Protein AF-A0A1E7I8H9-F1 (afdb_monomer_lite)

pLDDT: mean 85.48, std 9.33, range [52.16, 97.75]

Radius of gyration: 18.94 Å; chains: 1; bounding box: 44×35×44 Å

Foldseek 3Di:
DDWDWADDLPHDIDTDDDDDDPLLCVLVVLVVVLVVLVCLQPDQDDPVVLVVVLCVVVVVLVVCPPDPVSVVVVQVVCVVSVHDNCCSVCVSVVSVPDDSVNSNVVSNVRVDSVPDDDDDDDDPVSNVVSDVNPDDDDDDDDPVNVD

Sequence (147 aa):
MYSYFSVGRRLLGPFIAGCETKNESVAEVVNLLRGEMETIRQQPITAQELNQAKDSLINSFVFTFENTHALAKRIMSQQMYGYPENYLEEYRQRIAAVTIDDVQRVALKYLHPDQQLLILVGDREALQPSLKQLAEPVEEIKLNDLI

Secondary structure (DSSP, 8-state):
-EEEE---SSS---EEEE----GGGHHHHHHHHHHHHHHHHHSPPPHHHHHHHHHHHHHHHHGGGS-HHHHHHHHHHHHHTT--TTHHHHHHHHHHT--HHHHHHHHHHH--GGGPPP---S-HHHHHHHHHHH-SPPPP--GGG--

Structure (mmCIF, N/CA/C/O backbone):
data_AF-A0A1E7I8H9-F1
#
_entry.id   AF-A0A1E7I8H9-F1
#
loop_
_atom_site.group_PDB
_atom_site.id
_atom_site.type_symbol
_atom_site.label_atom_id
_atom_site.label_alt_id
_atom_site.label_comp_id
_atom_site.label_asym_id
_atom_site.label_entity_id
_atom_site.label_seq_id
_atom_site.pdbx_PDB_ins_code
_atom_site.Cartn_x
_atom_site.Cartn_y
_atom_site.Cartn_z
_atom_site.occupancy
_atom_site.B_iso_or_equiv
_atom_site.auth_seq_id
_atom_site.auth_comp_id
_atom_site.auth_asym_id
_atom_site.auth_atom_id
_atom_site.pdbx_PDB_model_num
ATOM 1 N N . MET A 1 1 ? 4.623 6.430 9.853 1.00 64.06 1 MET A N 1
ATOM 2 C CA . MET A 1 1 ? 3.686 5.751 8.935 1.00 64.06 1 MET A CA 1
ATOM 3 C C . MET A 1 1 ? 4.511 4.916 7.979 1.00 64.06 1 MET A C 1
ATOM 5 O O . MET A 1 1 ? 5.540 5.397 7.523 1.00 64.06 1 MET A O 1
ATOM 9 N N . TYR A 1 2 ? 4.112 3.678 7.736 1.00 74.50 2 TYR A N 1
ATOM 10 C CA . TYR A 1 2 ? 4.747 2.793 6.770 1.00 74.50 2 TYR A CA 1
ATOM 11 C C . TYR A 1 2 ? 3.662 2.069 5.978 1.00 74.50 2 TYR A C 1
ATOM 13 O O . TYR A 1 2 ? 2.562 1.838 6.482 1.00 74.50 2 TYR A O 1
ATOM 21 N N . SER A 1 3 ? 3.972 1.698 4.744 1.00 70.88 3 SER A N 1
ATOM 22 C CA . SER A 1 3 ? 3.142 0.791 3.964 1.00 70.88 3 SER A CA 1
ATOM 23 C C . SER A 1 3 ? 4.020 -0.166 3.174 1.00 70.88 3 SER A C 1
ATOM 25 O O . SER A 1 3 ? 5.148 0.158 2.801 1.00 70.88 3 SER A O 1
ATOM 27 N N . TYR A 1 4 ? 3.524 -1.380 2.966 1.00 77.56 4 TYR A N 1
ATOM 28 C CA . TYR A 1 4 ? 4.175 -2.358 2.111 1.00 77.56 4 TYR A CA 1
ATOM 29 C C . TYR A 1 4 ? 3.154 -3.325 1.522 1.00 77.56 4 TYR A C 1
ATOM 31 O O . TYR A 1 4 ? 2.075 -3.553 2.068 1.00 77.56 4 TYR A O 1
ATOM 39 N N . PHE A 1 5 ? 3.523 -3.919 0.394 1.00 71.44 5 PHE A N 1
ATOM 40 C CA . PHE A 1 5 ? 2.783 -5.003 -0.227 1.00 71.44 5 PHE A CA 1
ATOM 41 C C . PHE A 1 5 ? 3.612 -6.279 -0.133 1.00 71.44 5 PHE A C 1
ATOM 43 O O . PHE A 1 5 ? 4.757 -6.319 -0.591 1.00 71.44 5 PHE A O 1
ATOM 50 N N . SER A 1 6 ? 3.044 -7.325 0.461 1.00 64.38 6 SER A N 1
ATOM 51 C CA . SER A 1 6 ? 3.656 -8.650 0.429 1.00 64.38 6 SER A CA 1
ATOM 52 C C . SER A 1 6 ? 3.185 -9.374 -0.824 1.00 64.38 6 SER A C 1
ATOM 54 O O . SER A 1 6 ? 1.986 -9.525 -1.029 1.00 64.38 6 SER A O 1
ATOM 56 N N . VAL A 1 7 ? 4.102 -9.826 -1.684 1.00 60.75 7 VAL A N 1
ATOM 57 C CA . VAL A 1 7 ? 3.715 -10.565 -2.893 1.00 60.75 7 VAL A CA 1
ATOM 58 C C . VAL A 1 7 ? 3.238 -11.958 -2.498 1.00 60.75 7 VAL A C 1
ATOM 60 O O . VAL A 1 7 ? 4.023 -12.844 -2.160 1.00 60.75 7 VAL A O 1
ATOM 63 N N . GLY A 1 8 ? 1.930 -12.159 -2.582 1.00 59.56 8 GLY A N 1
ATOM 64 C CA . GLY A 1 8 ? 1.308 -13.448 -2.355 1.00 59.56 8 GLY A CA 1
ATOM 65 C C . GLY A 1 8 ? 1.495 -14.394 -3.535 1.00 59.56 8 GLY A C 1
ATOM 66 O O . GLY A 1 8 ? 0.856 -14.219 -4.568 1.00 59.56 8 GLY A O 1
ATOM 67 N N . ARG A 1 9 ? 2.380 -15.391 -3.410 1.00 62.34 9 ARG A N 1
ATOM 68 C CA . ARG A 1 9 ? 2.523 -16.480 -4.403 1.00 62.34 9 ARG A CA 1
ATOM 69 C C . ARG A 1 9 ? 1.825 -17.766 -3.955 1.00 62.34 9 ARG A C 1
ATOM 71 O O . ARG A 1 9 ? 1.105 -18.364 -4.742 1.00 62.34 9 ARG A O 1
ATOM 78 N N . ARG A 1 10 ? 2.027 -18.186 -2.698 1.00 60.53 10 ARG A N 1
ATOM 79 C CA . ARG A 1 10 ? 1.336 -19.348 -2.092 1.00 60.53 10 ARG A CA 1
ATOM 80 C C . ARG A 1 10 ? 0.086 -18.975 -1.293 1.00 60.53 10 ARG A C 1
ATOM 82 O O . ARG A 1 10 ? -0.839 -19.771 -1.229 1.00 60.53 10 ARG A O 1
ATOM 89 N N . LEU A 1 11 ? 0.074 -17.792 -0.688 1.00 63.19 11 LEU A N 1
ATOM 90 C CA . LEU A 1 11 ? -1.061 -17.214 0.036 1.00 63.19 11 LEU A CA 1
ATOM 91 C C . LEU A 1 11 ? -1.376 -15.849 -0.569 1.00 63.19 11 LEU A C 1
ATOM 93 O O . LEU A 1 11 ? -0.523 -15.296 -1.260 1.00 63.19 11 LEU A O 1
ATOM 97 N N . LEU A 1 12 ? -2.567 -15.307 -0.314 1.00 69.88 12 LEU A N 1
ATOM 98 C CA . LEU A 1 12 ? -2.894 -13.937 -0.709 1.00 69.88 12 LEU A CA 1
ATOM 99 C C . LEU A 1 12 ? -1.925 -12.959 -0.037 1.00 69.88 12 LEU A C 1
ATOM 101 O O . LEU A 1 12 ? -1.603 -13.083 1.142 1.00 69.88 12 LEU A O 1
ATOM 105 N N . GLY A 1 13 ? -1.429 -12.016 -0.827 1.00 78.50 13 GLY A N 1
ATOM 106 C CA . GLY A 1 13 ? -0.458 -11.028 -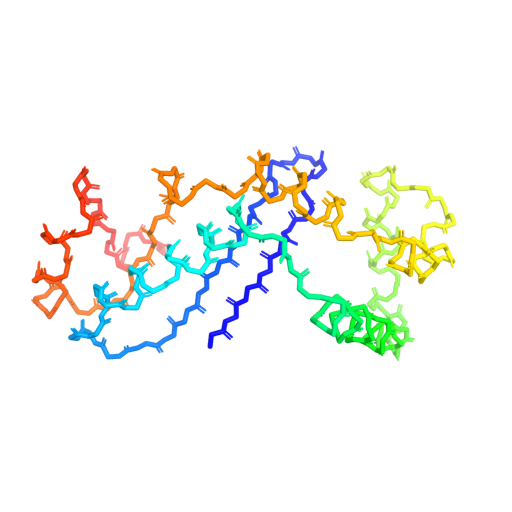0.399 1.00 78.50 13 GLY A CA 1
ATOM 107 C C . GLY A 1 13 ? -1.157 -9.777 0.109 1.00 78.50 13 GLY A C 1
ATOM 108 O O . GLY A 1 13 ? -1.781 -9.103 -0.711 1.00 78.50 13 GLY A O 1
ATOM 109 N N . PRO A 1 14 ? -1.109 -9.459 1.414 1.00 82.75 14 PRO A N 1
ATOM 110 C CA . PRO A 1 14 ? -1.774 -8.268 1.907 1.00 82.75 14 PRO A CA 1
ATOM 111 C C . PRO A 1 14 ? -1.015 -7.006 1.485 1.00 82.75 14 PRO A C 1
ATOM 113 O O . PRO A 1 14 ? 0.221 -6.959 1.485 1.00 82.75 14 PRO A O 1
ATOM 116 N N . PHE A 1 15 ? -1.780 -5.966 1.168 1.00 86.94 15 PHE A N 1
ATOM 117 C CA . PHE A 1 15 ? -1.319 -4.591 1.277 1.00 86.94 15 PHE A CA 1
ATOM 118 C C . PHE A 1 15 ? -1.555 -4.135 2.717 1.00 86.94 15 PHE A C 1
ATOM 120 O O . PHE A 1 15 ? -2.670 -4.248 3.223 1.00 86.94 15 PHE A O 1
ATOM 127 N N . ILE A 1 16 ? -0.506 -3.661 3.383 1.00 86.69 16 ILE A N 1
ATOM 128 C CA . ILE A 1 16 ? -0.560 -3.227 4.779 1.00 86.69 16 ILE A CA 1
ATOM 129 C C . ILE A 1 16 ? -0.103 -1.777 4.835 1.00 86.69 16 ILE A C 1
ATOM 131 O O . ILE A 1 16 ? 0.967 -1.443 4.330 1.00 86.69 16 ILE A O 1
ATOM 135 N N . ALA A 1 17 ? -0.901 -0.933 5.481 1.00 87.06 17 ALA A N 1
ATOM 136 C CA . ALA A 1 17 ? -0.543 0.428 5.850 1.00 87.06 17 ALA A CA 1
ATOM 137 C C . ALA A 1 17 ? -0.741 0.589 7.360 1.00 87.06 17 ALA A C 1
ATOM 139 O O . ALA A 1 17 ? -1.747 0.138 7.905 1.00 87.06 17 ALA A O 1
ATOM 140 N N . GLY A 1 18 ? 0.228 1.203 8.035 1.00 85.44 18 GLY A N 1
ATOM 141 C CA . GLY A 1 18 ? 0.222 1.329 9.486 1.00 85.44 18 GLY A CA 1
ATOM 142 C C . GLY A 1 18 ? 0.960 2.565 9.983 1.00 85.44 18 GLY A C 1
ATOM 143 O O . GLY A 1 18 ? 1.857 3.118 9.339 1.00 85.44 18 GLY A O 1
ATOM 144 N N . CYS A 1 19 ? 0.579 3.015 11.168 1.00 87.25 19 CYS A N 1
ATOM 145 C CA . CYS A 1 19 ? 1.220 4.115 11.871 1.00 87.25 19 CYS A CA 1
ATOM 146 C C . CYS A 1 19 ? 0.934 4.022 13.366 1.00 87.25 19 CYS A C 1
ATOM 148 O O . CYS A 1 19 ? -0.055 3.427 13.782 1.00 87.25 19 CYS A O 1
ATOM 150 N N . GLU A 1 20 ? 1.787 4.666 14.150 1.00 88.19 20 GLU A N 1
ATOM 151 C CA . GLU A 1 20 ? 1.577 4.865 15.577 1.00 88.19 20 GLU A CA 1
ATOM 152 C C . GLU A 1 20 ? 1.065 6.287 15.791 1.00 88.19 20 GLU A C 1
ATOM 154 O O . GLU A 1 20 ? 1.588 7.240 15.207 1.00 88.19 20 GLU A O 1
ATOM 159 N N . THR A 1 21 ? 0.012 6.427 16.590 1.00 89.25 21 THR A N 1
ATOM 160 C CA . THR A 1 21 ? -0.652 7.705 16.856 1.00 89.25 21 THR A CA 1
ATOM 161 C C . THR A 1 21 ? -1.109 7.747 18.305 1.00 89.25 21 THR A C 1
ATOM 163 O O . THR A 1 21 ? -1.140 6.729 18.994 1.00 89.25 21 THR A O 1
ATOM 166 N N . LYS A 1 22 ? -1.514 8.926 18.780 1.00 89.06 22 LYS A N 1
ATOM 167 C CA . LYS A 1 22 ? -2.244 9.023 20.047 1.00 89.06 22 LYS A CA 1
ATOM 168 C C . LYS A 1 22 ? -3.608 8.337 19.913 1.00 89.06 22 LYS A C 1
ATOM 170 O O . LYS A 1 22 ? -4.203 8.385 18.835 1.00 89.06 22 LYS A O 1
ATOM 175 N N . ASN A 1 23 ? -4.123 7.774 21.009 1.00 86.25 23 ASN A N 1
ATOM 176 C CA . ASN A 1 23 ? -5.427 7.092 21.036 1.00 86.25 23 ASN A CA 1
ATOM 177 C C . ASN A 1 23 ? -6.573 8.000 20.548 1.00 86.25 23 ASN A C 1
ATOM 179 O O . ASN A 1 23 ? -7.456 7.557 19.816 1.00 86.25 23 ASN A O 1
ATOM 183 N N . GLU A 1 24 ? -6.516 9.286 20.906 1.00 86.44 24 GLU A N 1
ATOM 184 C CA . GLU A 1 24 ? -7.505 10.306 20.532 1.00 86.44 24 GLU A CA 1
ATOM 185 C C . GLU A 1 24 ? -7.556 10.599 19.022 1.00 86.44 24 GLU A C 1
ATOM 187 O O . GLU A 1 24 ? -8.602 10.983 18.509 1.00 86.44 24 GLU A O 1
ATOM 192 N N . SER A 1 25 ? -6.457 10.370 18.294 1.00 90.19 25 SER A N 1
ATOM 193 C CA . SER A 1 25 ? -6.331 10.687 16.863 1.00 90.19 25 SER A CA 1
ATOM 194 C C . SER A 1 25 ? -6.580 9.484 15.946 1.00 90.19 25 SER A C 1
ATOM 196 O O . SER A 1 25 ? -6.437 9.597 14.732 1.00 90.19 25 SER A O 1
ATOM 198 N N . VAL A 1 26 ? -6.932 8.315 16.492 1.00 91.31 26 VAL A N 1
ATOM 199 C CA . VAL A 1 26 ? -7.050 7.075 15.702 1.00 91.31 26 VAL A CA 1
ATOM 200 C C . VAL A 1 26 ? -8.104 7.192 14.601 1.00 91.31 26 VAL A C 1
ATOM 202 O O . VAL A 1 26 ? -7.824 6.839 13.458 1.00 91.31 26 VAL A O 1
ATOM 205 N N . ALA A 1 27 ? -9.294 7.715 14.911 1.00 90.38 27 ALA A N 1
ATOM 206 C CA . ALA A 1 27 ? -10.347 7.884 13.908 1.00 90.38 27 ALA A CA 1
ATOM 207 C C . ALA A 1 27 ? -9.931 8.822 12.769 1.00 90.38 27 ALA A C 1
ATOM 209 O O . ALA A 1 27 ? -10.140 8.504 11.597 1.00 90.38 27 ALA A O 1
ATOM 210 N N . GLU A 1 28 ? -9.294 9.941 13.111 1.00 91.25 28 GLU A N 1
ATOM 211 C CA . GLU A 1 28 ? -8.766 10.899 12.141 1.00 91.25 28 GLU A CA 1
ATOM 212 C C . GLU A 1 28 ? -7.755 10.229 11.206 1.00 91.25 28 GLU A C 1
ATOM 214 O O . GLU A 1 28 ? -7.877 10.316 9.986 1.00 91.25 28 GLU A O 1
ATOM 219 N N . VAL A 1 29 ? -6.800 9.493 11.769 1.00 91.62 29 VAL A N 1
ATOM 220 C CA . VAL A 1 29 ? -5.706 8.905 10.996 1.00 91.62 29 VAL A CA 1
ATOM 221 C C . VAL A 1 29 ? -6.185 7.752 10.117 1.00 91.62 29 VAL A C 1
ATOM 223 O O . VAL A 1 29 ? -5.754 7.640 8.971 1.00 91.62 29 VAL A O 1
ATOM 226 N N . VAL A 1 30 ? -7.113 6.924 10.601 1.00 91.06 30 VAL A N 1
ATOM 227 C CA . VAL A 1 30 ? -7.716 5.866 9.777 1.00 91.06 30 VAL A CA 1
ATOM 228 C C . VAL A 1 30 ? -8.489 6.468 8.602 1.00 91.06 30 VAL A C 1
ATOM 230 O O . VAL A 1 30 ? -8.380 5.969 7.482 1.00 91.06 30 VAL A O 1
ATOM 233 N N . ASN A 1 31 ? -9.238 7.549 8.825 1.00 91.69 31 ASN A N 1
ATOM 234 C CA . ASN A 1 31 ? -9.963 8.223 7.750 1.00 91.69 31 ASN A CA 1
ATOM 235 C C . ASN A 1 31 ? -9.018 8.910 6.759 1.00 91.69 31 ASN A C 1
ATOM 237 O O . ASN A 1 31 ? -9.267 8.844 5.559 1.00 91.69 31 ASN A O 1
ATOM 241 N N . LEU A 1 32 ? -7.913 9.490 7.232 1.00 92.69 32 LEU A N 1
ATOM 242 C CA . LEU A 1 32 ? -6.874 10.047 6.369 1.00 92.69 32 LEU A CA 1
ATOM 243 C C . LEU A 1 32 ? -6.245 8.958 5.493 1.00 92.69 32 LEU A C 1
ATOM 245 O O . LEU A 1 32 ? -6.182 9.120 4.281 1.00 92.69 32 LEU A O 1
ATOM 249 N N . LEU A 1 33 ? -5.868 7.812 6.068 1.00 91.06 33 LEU A N 1
ATOM 250 C CA . LEU A 1 33 ? -5.322 6.682 5.307 1.00 91.06 33 LEU A CA 1
ATOM 251 C C . LEU A 1 33 ? -6.300 6.172 4.242 1.00 91.06 33 LEU A C 1
ATOM 253 O O . LEU A 1 33 ? -5.898 5.942 3.103 1.00 91.06 33 LEU A O 1
ATOM 257 N N . ARG A 1 34 ? -7.584 6.021 4.592 1.00 92.31 34 ARG A N 1
ATOM 258 C CA . ARG A 1 34 ? -8.635 5.656 3.628 1.00 92.31 34 ARG A CA 1
ATOM 259 C C . ARG A 1 34 ? -8.763 6.706 2.524 1.00 92.31 34 ARG A C 1
ATOM 261 O O . ARG A 1 34 ? -8.871 6.338 1.359 1.00 92.31 34 ARG A O 1
ATOM 268 N N . GLY A 1 35 ? -8.711 7.988 2.886 1.00 94.06 35 GLY A N 1
ATOM 269 C CA . GLY A 1 35 ? -8.746 9.112 1.953 1.00 94.06 35 GLY A CA 1
ATOM 270 C C . GLY A 1 35 ? -7.592 9.081 0.955 1.00 94.06 35 GLY A C 1
ATOM 271 O O . GLY A 1 35 ? -7.831 9.176 -0.242 1.00 94.06 35 GLY A O 1
ATOM 272 N N . GLU A 1 36 ? -6.360 8.857 1.413 1.00 93.00 36 GLU A N 1
ATOM 273 C CA . GLU A 1 36 ? -5.190 8.734 0.532 1.00 93.00 36 GLU A CA 1
ATOM 274 C C . GLU A 1 36 ? -5.314 7.545 -0.429 1.00 93.00 36 GLU A C 1
ATOM 276 O O . GLU A 1 36 ? -5.039 7.667 -1.624 1.00 93.00 36 GLU A O 1
ATOM 281 N N . MET A 1 37 ? -5.787 6.393 0.061 1.00 92.62 37 MET A N 1
ATOM 282 C CA . MET A 1 37 ? -6.032 5.237 -0.803 1.00 92.62 37 MET A CA 1
ATOM 283 C C . MET A 1 37 ? -7.105 5.536 -1.856 1.00 92.62 37 MET A C 1
ATOM 285 O O . MET A 1 37 ? -6.930 5.167 -3.015 1.00 92.62 37 MET A O 1
ATOM 289 N N . GLU A 1 38 ? -8.188 6.221 -1.486 1.00 94.94 38 GLU A N 1
ATOM 290 C CA . GLU A 1 38 ? -9.221 6.647 -2.433 1.00 94.94 38 GLU A CA 1
ATOM 291 C C . GLU A 1 38 ? -8.704 7.675 -3.445 1.00 94.94 38 GLU A C 1
ATOM 293 O O . GLU A 1 38 ? -8.996 7.555 -4.634 1.00 94.94 38 GLU A O 1
ATOM 298 N N . THR A 1 39 ? -7.867 8.625 -3.027 1.00 95.19 39 THR A N 1
ATOM 299 C CA . THR A 1 39 ? -7.227 9.584 -3.937 1.00 95.19 39 THR A CA 1
ATOM 300 C C . THR A 1 39 ? -6.412 8.858 -5.003 1.00 95.19 39 THR A C 1
ATOM 302 O O . THR A 1 39 ? -6.621 9.106 -6.187 1.00 95.19 39 THR A O 1
ATOM 305 N N . ILE A 1 40 ? -5.573 7.889 -4.620 1.00 93.75 40 ILE A N 1
ATOM 306 C CA . ILE A 1 40 ? -4.777 7.087 -5.569 1.00 93.75 40 ILE A CA 1
ATOM 307 C C . ILE A 1 40 ? -5.680 6.260 -6.505 1.00 93.75 40 ILE A C 1
ATOM 309 O O . ILE A 1 40 ? -5.334 6.011 -7.660 1.00 93.75 40 ILE A O 1
ATOM 313 N N . ARG A 1 41 ? -6.858 5.825 -6.043 1.00 95.25 41 ARG A N 1
ATOM 314 C CA . ARG A 1 41 ? -7.834 5.112 -6.888 1.00 95.25 41 ARG A CA 1
ATOM 315 C C . ARG A 1 41 ? -8.566 6.024 -7.865 1.00 95.25 41 ARG A C 1
ATOM 317 O O . ARG A 1 41 ? -8.962 5.554 -8.928 1.00 95.25 41 ARG A O 1
ATOM 324 N N . GLN A 1 42 ? -8.794 7.285 -7.515 1.00 95.00 42 GLN A N 1
ATOM 325 C CA . GLN A 1 42 ? -9.638 8.203 -8.287 1.00 95.00 42 GLN A CA 1
ATOM 326 C C . GLN A 1 42 ? -8.829 9.147 -9.180 1.00 95.00 42 GLN A C 1
ATOM 328 O O . GLN A 1 42 ? -9.334 9.596 -10.209 1.00 95.00 42 GLN A O 1
ATOM 333 N N . GLN A 1 43 ? -7.587 9.443 -8.803 1.00 95.19 43 GLN A N 1
ATOM 334 C CA . GLN A 1 43 ? -6.728 10.414 -9.467 1.00 95.19 43 GLN A CA 1
ATOM 335 C C . GLN A 1 43 ? -5.384 9.771 -9.830 1.00 95.19 43 GLN A C 1
ATOM 337 O O . GLN A 1 43 ? -4.735 9.190 -8.959 1.00 95.19 43 GLN A O 1
ATOM 342 N N . PRO A 1 44 ? -4.936 9.895 -11.094 1.00 95.19 44 PRO A N 1
ATOM 343 C CA . PRO A 1 44 ? -3.602 9.464 -11.479 1.00 95.19 44 PRO A CA 1
ATOM 344 C C . PRO A 1 44 ? -2.527 10.184 -10.665 1.00 95.19 44 PRO A C 1
ATOM 346 O O . PRO A 1 44 ? -2.572 11.406 -10.513 1.00 95.19 44 PRO A O 1
ATOM 349 N N . ILE A 1 45 ? -1.531 9.427 -10.203 1.00 96.31 45 ILE A N 1
ATOM 350 C CA . ILE A 1 45 ? -0.337 10.000 -9.575 1.00 96.31 45 ILE A CA 1
ATOM 351 C C . ILE A 1 45 ? 0.420 10.900 -10.556 1.00 96.31 45 ILE A C 1
ATOM 353 O O . ILE A 1 45 ? 0.356 10.738 -11.779 1.00 96.31 45 ILE A O 1
ATOM 357 N N . THR A 1 46 ? 1.202 11.826 -10.020 1.00 97.38 46 THR A N 1
ATOM 358 C CA . THR A 1 46 ? 2.052 12.696 -10.827 1.00 97.38 46 THR A CA 1
ATOM 359 C C . THR A 1 46 ? 3.285 11.953 -11.348 1.00 97.38 46 THR A C 1
ATOM 361 O O . THR A 1 46 ? 3.778 10.984 -10.764 1.00 97.38 46 THR A O 1
ATOM 364 N N . ALA A 1 47 ? 3.8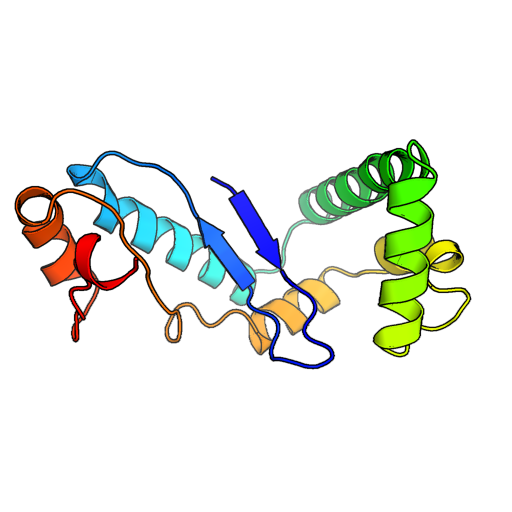60 12.458 -12.443 1.00 96.88 47 ALA A N 1
ATOM 365 C CA . ALA A 1 47 ? 5.129 11.945 -12.959 1.00 96.88 47 ALA A CA 1
ATOM 366 C C . ALA A 1 47 ? 6.275 12.084 -11.938 1.00 96.88 47 ALA A C 1
ATOM 368 O O . ALA A 1 47 ? 7.170 11.241 -11.891 1.00 96.88 47 ALA A O 1
ATOM 369 N N . GLN A 1 48 ? 6.240 13.130 -11.107 1.00 97.44 48 GLN A N 1
ATOM 370 C CA . GLN A 1 48 ? 7.234 13.349 -10.062 1.00 97.44 48 GLN A CA 1
ATOM 371 C C . GLN A 1 48 ? 7.164 12.259 -8.987 1.00 97.44 48 GLN A C 1
ATOM 373 O O . GLN A 1 48 ? 8.197 11.678 -8.660 1.00 97.44 48 GLN A O 1
ATOM 378 N N . GLU A 1 49 ? 5.970 11.950 -8.478 1.00 96.12 49 GLU A N 1
ATOM 379 C CA . GLU A 1 49 ? 5.771 10.887 -7.484 1.00 96.12 49 GLU A CA 1
ATOM 380 C C . GLU A 1 49 ? 6.192 9.521 -8.031 1.00 96.12 49 GLU A C 1
ATOM 382 O O . GLU A 1 49 ? 6.900 8.775 -7.351 1.00 96.12 49 GLU A O 1
ATOM 387 N N . LEU A 1 50 ? 5.833 9.214 -9.286 1.00 96.94 50 LEU A N 1
ATOM 388 C CA . LEU A 1 50 ? 6.241 7.962 -9.924 1.00 96.94 50 LEU A CA 1
ATOM 389 C C . LEU A 1 50 ? 7.769 7.840 -10.004 1.00 96.94 50 LEU A C 1
ATOM 391 O O . LEU A 1 50 ? 8.320 6.786 -9.685 1.00 96.94 50 LEU A O 1
ATOM 395 N N . ASN A 1 51 ? 8.458 8.906 -10.414 1.00 96.12 51 ASN A N 1
ATOM 396 C CA . ASN A 1 51 ? 9.916 8.900 -10.518 1.00 96.12 51 ASN A CA 1
ATOM 397 C C . ASN A 1 51 ? 10.577 8.751 -9.142 1.00 96.12 51 ASN A C 1
ATOM 399 O O . ASN A 1 51 ? 11.451 7.904 -8.979 1.00 96.12 51 ASN A O 1
ATOM 403 N N . GLN A 1 52 ? 10.100 9.479 -8.130 1.00 95.62 52 GLN A N 1
ATOM 404 C CA . GLN A 1 52 ? 10.612 9.360 -6.761 1.00 95.62 52 GLN A CA 1
ATOM 405 C C . GLN A 1 52 ? 10.443 7.940 -6.198 1.00 95.62 52 GLN A C 1
ATOM 407 O O . GLN A 1 52 ? 11.370 7.395 -5.592 1.00 95.62 52 GLN A O 1
ATOM 412 N N . ALA A 1 53 ? 9.287 7.311 -6.426 1.00 94.31 53 ALA A N 1
ATOM 413 C CA . ALA A 1 53 ? 9.037 5.939 -5.996 1.00 94.31 53 ALA A CA 1
ATOM 414 C C . ALA A 1 53 ? 9.952 4.933 -6.715 1.00 94.31 53 ALA A C 1
ATOM 416 O O . ALA A 1 53 ? 10.531 4.051 -6.072 1.00 94.31 53 ALA A O 1
ATOM 417 N N . LYS A 1 54 ? 10.132 5.077 -8.036 1.00 94.25 54 LYS A N 1
ATOM 418 C CA . LYS A 1 54 ? 11.052 4.238 -8.822 1.00 94.25 54 LYS A CA 1
ATOM 419 C C . LYS A 1 54 ? 12.487 4.359 -8.325 1.00 94.25 54 LYS A C 1
ATOM 421 O O . LYS A 1 54 ? 13.127 3.335 -8.087 1.00 94.25 54 LYS A O 1
ATOM 426 N N . ASP A 1 55 ? 12.967 5.582 -8.121 1.00 92.94 55 ASP A N 1
ATOM 427 C CA . ASP A 1 55 ? 14.327 5.841 -7.653 1.00 92.94 55 ASP A CA 1
ATOM 428 C C . ASP A 1 55 ? 14.552 5.246 -6.263 1.00 92.94 55 ASP A C 1
ATOM 430 O O . ASP A 1 55 ? 15.563 4.588 -6.028 1.00 92.94 55 ASP A O 1
ATOM 434 N N . SER A 1 56 ? 13.586 5.388 -5.351 1.00 91.31 56 SER A N 1
ATOM 435 C CA . SER A 1 56 ? 13.655 4.778 -4.019 1.00 91.31 56 SER A CA 1
ATOM 436 C C . SER A 1 56 ? 13.781 3.247 -4.088 1.00 91.31 56 SER A C 1
ATOM 438 O O . SER A 1 56 ? 14.652 2.654 -3.440 1.00 91.31 56 SER A O 1
ATOM 440 N N . LEU A 1 57 ? 12.979 2.588 -4.931 1.00 89.69 57 LEU A N 1
ATOM 441 C CA . LEU A 1 57 ? 13.020 1.132 -5.113 1.00 89.69 57 LEU A CA 1
ATOM 442 C C . LEU A 1 57 ? 14.312 0.652 -5.787 1.00 89.69 57 LEU A C 1
ATOM 444 O O . LEU A 1 57 ? 14.842 -0.400 -5.427 1.00 89.69 57 LEU A O 1
ATOM 448 N N . ILE A 1 58 ? 14.831 1.404 -6.757 1.00 87.69 58 ILE A N 1
ATOM 449 C CA . ILE A 1 58 ? 16.076 1.069 -7.458 1.00 87.69 58 ILE A CA 1
ATOM 450 C C . ILE A 1 58 ? 17.286 1.284 -6.542 1.00 87.69 58 ILE A C 1
ATOM 452 O O . ILE A 1 58 ? 18.154 0.413 -6.471 1.00 87.69 58 ILE A O 1
ATOM 456 N N . ASN A 1 59 ? 17.329 2.391 -5.802 1.00 87.19 59 ASN A N 1
ATOM 457 C CA . ASN A 1 59 ? 18.427 2.700 -4.887 1.00 87.19 59 ASN A CA 1
ATOM 458 C C . ASN A 1 59 ? 18.470 1.718 -3.713 1.00 87.19 59 ASN A C 1
ATOM 460 O O . ASN A 1 59 ? 19.541 1.237 -3.345 1.00 87.19 59 ASN A O 1
ATOM 464 N N . SER A 1 60 ? 17.307 1.345 -3.170 1.00 83.94 60 SER A N 1
ATOM 465 C CA . SER A 1 60 ? 17.231 0.355 -2.090 1.00 83.94 60 SER A CA 1
ATOM 466 C C . SER A 1 60 ? 17.591 -1.071 -2.533 1.00 83.94 60 SER A C 1
ATOM 468 O O . SER A 1 60 ? 18.014 -1.889 -1.715 1.00 83.94 60 SER A O 1
ATOM 470 N N . PHE A 1 61 ? 17.484 -1.380 -3.831 1.00 82.0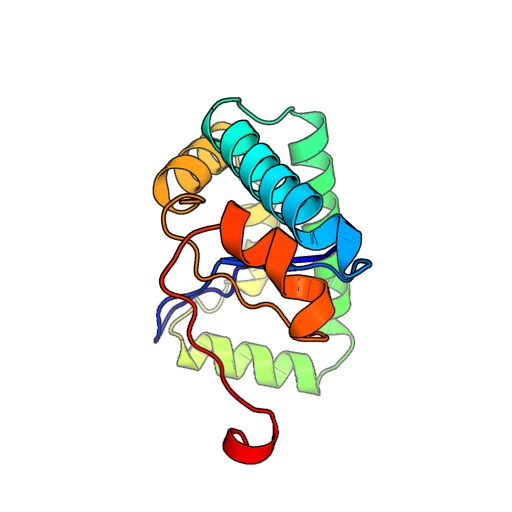6 61 PHE A N 1
ATOM 471 C CA . PHE A 1 61 ? 17.838 -2.694 -4.369 1.00 82.06 61 PHE A CA 1
ATOM 472 C C . PHE A 1 61 ? 19.325 -3.028 -4.193 1.00 82.06 61 PHE A C 1
ATOM 474 O O . PHE A 1 61 ? 19.655 -4.193 -3.983 1.00 82.06 61 PHE A O 1
ATOM 481 N N . VAL A 1 62 ? 20.221 -2.034 -4.219 1.00 76.00 62 VAL A N 1
ATOM 482 C CA . VAL A 1 62 ? 21.674 -2.253 -4.066 1.00 76.00 62 VAL A CA 1
ATOM 483 C C . VAL A 1 62 ? 22.003 -2.890 -2.711 1.00 76.00 62 VAL A C 1
ATOM 485 O O . VAL A 1 62 ? 22.796 -3.829 -2.653 1.00 76.00 62 VAL A O 1
ATOM 488 N N . PHE A 1 63 ? 21.293 -2.494 -1.650 1.00 76.44 63 PHE A N 1
ATOM 489 C CA . PHE A 1 63 ? 21.460 -3.053 -0.302 1.00 76.44 63 PHE A CA 1
ATOM 490 C C . PHE A 1 63 ? 21.017 -4.522 -0.185 1.00 76.44 63 PHE A C 1
ATOM 492 O O . PHE A 1 63 ? 21.330 -5.199 0.790 1.00 76.44 63 PHE A O 1
ATOM 499 N N . THR A 1 64 ? 20.320 -5.070 -1.191 1.00 69.38 64 THR A N 1
ATOM 500 C CA . THR A 1 64 ? 19.926 -6.491 -1.202 1.00 69.38 64 THR A CA 1
ATOM 501 C C . THR A 1 64 ? 21.135 -7.432 -1.311 1.00 69.38 64 THR A C 1
ATOM 503 O O . THR A 1 64 ? 21.038 -8.588 -0.899 1.00 69.38 64 THR A O 1
ATOM 506 N N . PHE A 1 65 ? 22.269 -6.961 -1.844 1.00 73.81 65 PHE A N 1
ATOM 507 C CA . PHE A 1 65 ? 23.443 -7.795 -2.137 1.00 73.81 65 PHE A CA 1
ATOM 508 C C . PHE A 1 65 ? 24.578 -7.673 -1.115 1.00 73.81 65 PHE A C 1
ATOM 510 O O . PHE A 1 65 ? 25.585 -8.361 -1.253 1.00 73.81 65 PHE A O 1
ATOM 517 N N . GLU A 1 66 ? 24.433 -6.842 -0.082 1.00 73.38 66 GLU A N 1
ATOM 518 C CA . GLU A 1 66 ? 25.496 -6.618 0.910 1.00 73.38 66 GLU A CA 1
ATOM 519 C C . GLU A 1 66 ? 25.751 -7.836 1.810 1.00 73.38 66 GLU A C 1
ATOM 521 O O . GLU A 1 66 ? 26.836 -7.989 2.366 1.00 73.38 66 GLU A O 1
ATOM 526 N N . ASN A 1 67 ? 24.764 -8.725 1.948 1.00 80.31 67 ASN A N 1
ATOM 527 C CA . ASN A 1 67 ? 24.837 -9.889 2.823 1.00 80.31 67 ASN A CA 1
ATOM 528 C C . ASN A 1 67 ? 24.608 -11.190 2.039 1.00 80.31 67 ASN A C 1
ATOM 530 O O . ASN A 1 67 ? 23.487 -11.501 1.627 1.00 80.31 67 ASN A O 1
ATOM 534 N N . THR A 1 68 ? 25.661 -12.000 1.902 1.00 80.38 68 THR A N 1
ATOM 535 C CA . THR A 1 68 ? 25.640 -13.284 1.181 1.00 80.38 68 THR A CA 1
ATOM 536 C C . THR A 1 68 ? 24.591 -14.261 1.726 1.00 80.38 68 THR A C 1
ATOM 538 O O . THR A 1 68 ? 23.965 -14.987 0.954 1.00 80.38 68 THR A O 1
ATOM 541 N N . HIS A 1 69 ? 24.337 -14.262 3.040 1.00 83.69 69 HIS A N 1
ATOM 542 C CA . HIS A 1 69 ? 23.301 -15.104 3.646 1.00 83.69 69 HIS A CA 1
ATOM 543 C C . HIS A 1 69 ? 21.891 -14.639 3.251 1.00 83.69 69 HIS A C 1
ATOM 545 O O . HIS A 1 69 ? 21.036 -15.457 2.900 1.00 83.69 69 HIS A O 1
ATOM 551 N N . ALA A 1 70 ? 21.650 -13.324 3.253 1.00 78.69 70 ALA A N 1
ATOM 552 C CA . ALA A 1 70 ? 20.376 -12.752 2.819 1.00 78.69 70 ALA A CA 1
ATOM 553 C C . ALA A 1 70 ? 20.113 -13.023 1.327 1.00 78.69 70 ALA A C 1
ATOM 555 O O . ALA A 1 70 ? 18.991 -13.380 0.955 1.00 78.69 70 ALA A O 1
ATOM 556 N N . LEU A 1 71 ? 21.154 -12.933 0.493 1.00 82.31 71 LEU A N 1
ATOM 557 C CA . LEU A 1 71 ? 21.085 -13.253 -0.930 1.00 82.31 71 LEU A CA 1
ATOM 558 C C . LEU A 1 71 ? 20.721 -14.726 -1.166 1.00 82.31 71 LEU A C 1
ATOM 560 O O . LEU A 1 71 ? 19.773 -15.006 -1.899 1.00 82.31 71 LEU A O 1
ATOM 564 N N . ALA A 1 72 ? 21.408 -15.662 -0.503 1.00 84.81 72 ALA A N 1
ATOM 565 C CA . ALA A 1 72 ? 21.114 -17.092 -0.620 1.00 84.81 72 ALA A CA 1
ATOM 566 C C . ALA A 1 72 ? 19.665 -17.410 -0.211 1.00 84.81 72 ALA A C 1
ATOM 568 O O . ALA A 1 72 ? 18.931 -18.055 -0.962 1.00 84.81 72 ALA A O 1
ATOM 569 N N . LYS A 1 73 ? 19.203 -16.872 0.929 1.00 83.25 73 LYS A N 1
ATOM 570 C CA . LYS A 1 73 ? 17.814 -17.029 1.393 1.00 83.25 73 LYS A CA 1
ATOM 571 C C . LYS A 1 73 ? 16.804 -16.488 0.378 1.00 83.25 73 LYS A C 1
ATOM 573 O O . LYS A 1 73 ? 15.739 -17.083 0.184 1.00 83.25 73 LYS A O 1
ATOM 578 N N . ARG A 1 74 ? 17.123 -15.373 -0.283 1.00 79.44 74 ARG A N 1
ATOM 579 C CA . ARG A 1 74 ? 16.262 -14.757 -1.296 1.00 79.44 74 ARG A CA 1
ATOM 580 C C . ARG A 1 74 ? 16.183 -15.597 -2.569 1.00 79.44 74 ARG A C 1
ATOM 582 O O . ARG A 1 74 ? 15.071 -15.825 -3.033 1.00 79.44 74 ARG A O 1
ATOM 589 N N . ILE A 1 75 ? 17.308 -16.108 -3.074 1.00 81.75 75 ILE A N 1
ATOM 590 C CA . ILE A 1 75 ? 17.345 -17.011 -4.240 1.00 81.75 75 ILE A CA 1
ATOM 591 C C . ILE A 1 75 ? 16.556 -18.293 -3.946 1.00 81.75 75 ILE A C 1
ATOM 593 O O . ILE A 1 75 ? 15.694 -18.679 -4.732 1.00 81.75 75 ILE A O 1
ATOM 597 N N . MET A 1 76 ? 16.769 -18.908 -2.777 1.00 84.19 76 MET A N 1
ATOM 598 C CA . MET A 1 76 ? 16.009 -20.092 -2.356 1.00 84.19 76 MET A CA 1
ATOM 599 C C . MET A 1 76 ? 14.504 -19.812 -2.295 1.00 84.19 76 MET A C 1
ATOM 601 O O . MET A 1 76 ? 13.701 -20.599 -2.791 1.00 84.19 76 MET A O 1
ATOM 605 N N . SER A 1 77 ? 14.112 -18.668 -1.723 1.00 80.25 77 SER A N 1
ATOM 606 C CA . SER A 1 77 ? 12.703 -18.261 -1.662 1.00 80.25 77 SER A CA 1
ATOM 607 C C . SER A 1 77 ? 12.128 -18.038 -3.064 1.00 80.25 77 SER A C 1
ATOM 609 O O . SER A 1 77 ? 11.021 -18.478 -3.355 1.00 80.25 77 SER A O 1
ATOM 611 N N . GLN A 1 78 ? 12.876 -17.393 -3.961 1.00 80.44 78 GLN A N 1
ATOM 612 C CA . GLN A 1 78 ? 12.469 -17.161 -5.349 1.00 80.44 78 GLN A CA 1
ATOM 613 C C . GLN A 1 78 ? 12.239 -18.470 -6.105 1.00 80.44 78 GLN A C 1
ATOM 615 O O . GLN A 1 78 ? 11.190 -18.618 -6.731 1.00 80.44 78 GLN A O 1
ATOM 620 N N . GLN A 1 79 ? 13.152 -19.436 -5.986 1.00 81.75 79 GLN A N 1
ATOM 621 C CA . GLN A 1 79 ? 12.981 -20.769 -6.568 1.00 81.75 79 GLN A CA 1
ATOM 622 C C . GLN A 1 79 ? 11.769 -21.492 -5.970 1.00 81.75 79 GLN A C 1
ATOM 624 O O . GLN A 1 79 ? 10.926 -22.002 -6.704 1.00 81.75 79 GLN A O 1
ATOM 629 N N . MET A 1 80 ? 11.622 -21.465 -4.642 1.00 83.44 80 MET A N 1
ATOM 630 C CA . MET A 1 80 ? 10.487 -22.074 -3.941 1.00 83.44 80 MET A CA 1
ATOM 631 C C . MET A 1 80 ? 9.132 -21.493 -4.380 1.00 83.44 80 MET A C 1
ATOM 633 O O . MET A 1 80 ? 8.132 -22.214 -4.408 1.00 83.44 80 MET A O 1
ATOM 637 N N . TYR A 1 81 ? 9.088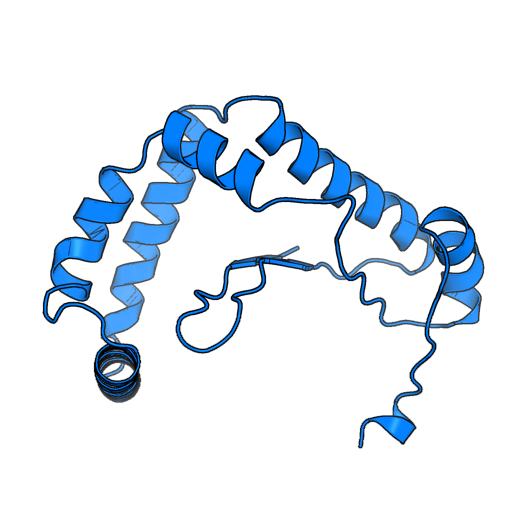 -20.204 -4.726 1.00 80.94 81 TYR A N 1
ATOM 638 C CA . TYR A 1 81 ? 7.890 -19.510 -5.206 1.00 80.94 81 TYR A CA 1
ATOM 639 C C . TYR A 1 81 ? 7.777 -19.441 -6.741 1.00 80.94 81 TYR A C 1
ATOM 641 O O . TYR A 1 81 ? 6.876 -18.765 -7.243 1.00 80.94 81 TYR A O 1
ATOM 649 N N . GLY A 1 82 ? 8.650 -20.129 -7.486 1.00 82.25 82 GLY A N 1
ATOM 650 C CA . GLY A 1 82 ? 8.576 -20.244 -8.947 1.00 82.25 82 GLY A CA 1
ATOM 651 C C . GLY A 1 82 ? 8.866 -18.945 -9.706 1.00 82.25 82 GLY A C 1
ATOM 652 O O . GLY A 1 82 ? 8.248 -18.680 -10.737 1.00 82.25 82 GLY A O 1
ATOM 653 N N . TYR A 1 83 ? 9.752 -18.094 -9.186 1.00 81.25 83 TYR A N 1
ATOM 654 C CA . TYR A 1 83 ? 10.213 -16.912 -9.916 1.00 81.25 83 TYR A CA 1
ATOM 655 C C . TYR A 1 83 ? 11.146 -17.309 -11.073 1.00 81.25 83 TYR A C 1
ATOM 657 O O . TYR A 1 83 ? 11.880 -18.289 -10.943 1.00 81.25 83 TYR A O 1
ATOM 665 N N . PRO A 1 84 ? 11.163 -16.537 -12.177 1.00 83.94 84 PRO A N 1
ATOM 666 C CA . PRO A 1 84 ? 12.170 -16.692 -13.223 1.00 83.94 84 PRO A CA 1
ATOM 667 C C . PRO A 1 84 ? 13.586 -16.557 -12.653 1.00 83.94 84 PRO A C 1
ATOM 669 O O . PRO A 1 84 ? 13.817 -15.715 -11.783 1.00 83.94 84 PRO A O 1
ATOM 672 N N . GLU A 1 85 ? 14.539 -17.333 -13.171 1.00 81.69 85 GLU A N 1
ATOM 673 C CA . GLU A 1 85 ? 15.938 -17.294 -12.713 1.00 81.69 85 GLU A CA 1
ATOM 674 C C . GLU A 1 85 ? 16.561 -15.899 -12.872 1.00 81.69 85 GLU A C 1
ATOM 676 O O . GLU A 1 85 ? 17.291 -15.432 -12.001 1.00 81.69 85 GLU A O 1
ATOM 681 N N . ASN A 1 86 ? 16.180 -15.180 -13.929 1.00 83.25 86 ASN A N 1
ATOM 682 C CA . ASN A 1 86 ? 16.657 -13.834 -14.233 1.00 83.25 86 ASN A CA 1
ATOM 683 C C . ASN A 1 86 ? 15.877 -12.711 -13.515 1.00 83.25 86 ASN A C 1
ATOM 685 O O . ASN A 1 86 ? 16.046 -11.532 -13.829 1.00 83.25 86 ASN A O 1
ATOM 689 N N . TYR A 1 87 ? 15.022 -13.032 -12.536 1.00 83.25 87 TYR A N 1
ATOM 690 C CA . TYR A 1 87 ? 14.176 -12.036 -11.868 1.00 83.25 87 TYR A CA 1
ATOM 691 C C . TYR A 1 87 ? 14.975 -10.897 -11.221 1.00 83.25 87 TYR A C 1
ATOM 693 O O . TYR A 1 87 ? 14.558 -9.741 -11.281 1.00 83.25 87 TYR A O 1
ATOM 701 N N . LEU A 1 88 ? 16.115 -11.207 -10.594 1.00 80.69 88 LEU A N 1
ATOM 702 C CA . LEU A 1 88 ? 16.974 -10.194 -9.971 1.00 80.69 88 LEU A CA 1
ATOM 703 C C . LEU A 1 88 ? 17.693 -9.322 -11.010 1.00 80.69 88 LEU A C 1
ATOM 705 O O . LEU A 1 88 ? 17.893 -8.134 -10.762 1.00 80.69 88 LEU A O 1
ATOM 709 N N . GLU A 1 89 ? 18.042 -9.886 -12.165 1.00 83.69 89 GLU A N 1
ATOM 710 C CA . GLU A 1 89 ? 18.698 -9.167 -13.263 1.00 83.69 89 GLU A CA 1
ATOM 711 C C . GLU A 1 89 ? 17.733 -8.166 -13.907 1.00 83.69 89 GLU A C 1
ATOM 713 O O . GLU A 1 89 ? 18.064 -6.995 -14.097 1.00 83.69 89 GLU A O 1
ATOM 718 N N . GLU A 1 90 ? 16.497 -8.603 -14.157 1.00 88.81 90 GLU A N 1
ATOM 719 C CA . GLU A 1 90 ? 15.461 -7.784 -14.784 1.00 88.81 90 GLU A CA 1
ATOM 720 C C . GLU A 1 90 ? 14.742 -6.841 -13.809 1.00 88.81 90 GLU A C 1
ATOM 722 O O . GLU A 1 90 ? 13.979 -5.980 -14.250 1.00 88.81 90 GLU A O 1
ATOM 727 N N . TYR A 1 91 ? 14.950 -6.972 -12.493 1.00 86.75 91 TYR A N 1
ATOM 728 C CA . TYR A 1 91 ? 14.191 -6.230 -11.478 1.00 86.75 91 TYR A CA 1
ATOM 729 C C . TYR A 1 91 ? 14.192 -4.718 -11.738 1.00 86.75 91 TYR A C 1
ATOM 731 O O . TYR A 1 91 ? 13.130 -4.102 -11.821 1.00 86.75 91 TYR A O 1
ATOM 739 N N . ARG A 1 92 ? 15.373 -4.121 -11.949 1.00 88.50 92 ARG A N 1
ATOM 740 C CA . ARG A 1 92 ? 15.498 -2.677 -12.213 1.00 88.50 92 ARG A CA 1
ATOM 741 C C . ARG A 1 92 ? 14.782 -2.260 -13.495 1.00 88.50 92 ARG A C 1
ATOM 743 O O . ARG A 1 92 ? 14.094 -1.245 -13.498 1.00 88.50 92 ARG A O 1
ATOM 750 N N . GLN A 1 93 ? 14.911 -3.051 -14.562 1.00 91.56 93 GLN A N 1
ATOM 751 C CA . GLN A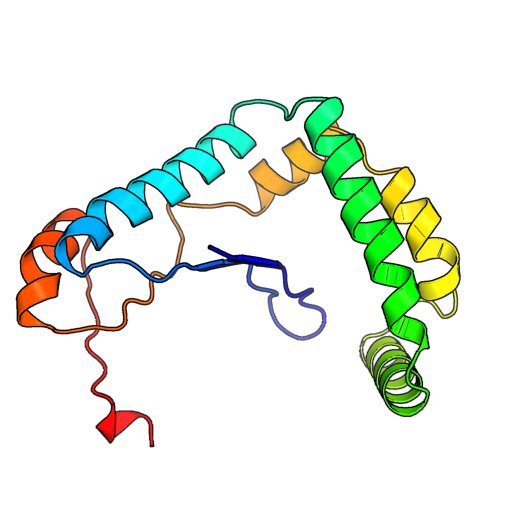 1 93 ? 14.251 -2.778 -15.840 1.00 91.56 93 GLN A CA 1
ATOM 752 C C . GLN A 1 93 ? 12.726 -2.837 -15.696 1.00 91.56 93 GLN A C 1
ATOM 754 O O . GLN A 1 93 ? 12.024 -1.956 -16.188 1.00 91.56 93 GLN A O 1
ATOM 759 N N . ARG A 1 94 ? 12.215 -3.839 -14.973 1.00 92.06 94 ARG A N 1
ATOM 760 C CA . ARG A 1 94 ? 10.783 -4.006 -14.702 1.00 92.06 94 ARG A CA 1
ATOM 761 C C . ARG A 1 94 ? 10.221 -2.847 -13.878 1.00 92.06 94 ARG A C 1
ATOM 763 O O . ARG A 1 94 ? 9.153 -2.354 -14.216 1.00 92.06 94 ARG A O 1
ATOM 770 N N . ILE A 1 95 ? 10.942 -2.377 -12.854 1.00 93.00 95 ILE A N 1
ATOM 771 C CA . ILE A 1 95 ? 10.546 -1.189 -12.077 1.00 93.00 95 ILE A CA 1
ATOM 772 C C . ILE A 1 95 ? 10.576 0.076 -12.945 1.00 93.00 95 ILE A C 1
ATOM 774 O O . ILE A 1 95 ? 9.630 0.864 -12.919 1.00 93.00 95 ILE A O 1
ATOM 778 N N . ALA A 1 96 ? 11.617 0.262 -13.761 1.00 92.00 96 ALA A N 1
ATOM 779 C CA . ALA A 1 96 ? 11.738 1.432 -14.629 1.00 92.00 96 ALA A CA 1
ATOM 780 C C . ALA A 1 96 ? 10.608 1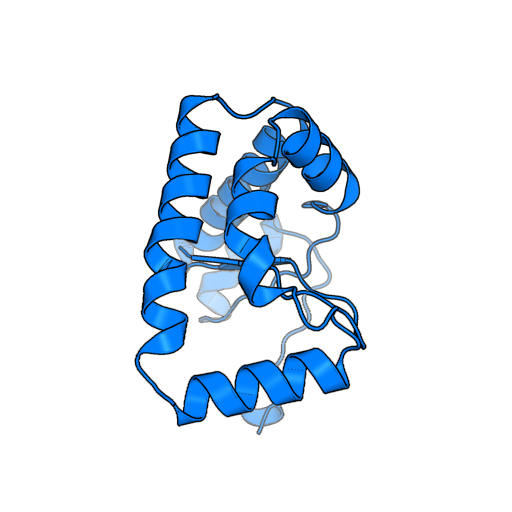.517 -15.674 1.00 92.00 96 ALA A C 1
ATOM 782 O O . ALA A 1 96 ? 10.164 2.619 -16.000 1.00 92.00 96 ALA A O 1
ATOM 783 N N . ALA A 1 97 ? 10.108 0.371 -16.147 1.00 96.06 97 ALA A N 1
ATOM 784 C CA . ALA A 1 97 ? 9.043 0.275 -17.145 1.00 96.06 97 ALA A CA 1
ATOM 785 C C . ALA A 1 97 ? 7.627 0.573 -16.611 1.00 96.06 97 ALA A C 1
ATOM 787 O O . ALA A 1 97 ? 6.720 0.756 -17.417 1.00 96.06 97 ALA A O 1
ATOM 788 N N . VAL A 1 98 ? 7.420 0.635 -15.288 1.00 97.12 98 VAL A N 1
ATOM 789 C CA . VAL A 1 98 ? 6.095 0.900 -14.694 1.00 97.12 98 VAL A CA 1
ATOM 790 C C . VAL A 1 98 ? 5.559 2.259 -15.145 1.00 97.12 98 VAL A C 1
ATOM 792 O O . VAL A 1 98 ? 6.262 3.266 -15.064 1.00 97.12 98 VAL A O 1
ATOM 795 N N . THR A 1 99 ? 4.307 2.310 -15.587 1.00 97.62 99 THR A N 1
ATOM 796 C CA . THR A 1 99 ? 3.646 3.552 -16.015 1.00 97.62 99 THR A CA 1
ATOM 797 C C . THR A 1 99 ? 2.676 4.085 -14.957 1.00 97.62 99 THR A C 1
ATOM 799 O O . THR A 1 99 ? 2.318 3.376 -14.017 1.00 97.62 99 THR A O 1
ATOM 802 N N . ILE A 1 100 ? 2.232 5.338 -15.105 1.00 97.75 100 ILE A N 1
ATOM 803 C CA . ILE A 1 100 ? 1.162 5.908 -14.263 1.00 97.75 100 ILE A CA 1
ATOM 804 C C . ILE A 1 100 ? -0.119 5.071 -14.414 1.00 97.75 100 ILE A C 1
ATOM 806 O O . ILE A 1 100 ? -0.750 4.726 -13.417 1.00 97.75 100 ILE A O 1
ATOM 810 N N . ASP A 1 101 ? -0.441 4.655 -15.641 1.00 97.31 101 ASP A N 1
ATOM 811 C CA . ASP A 1 101 ? -1.610 3.822 -15.936 1.00 97.31 101 ASP A CA 1
ATOM 812 C C . ASP A 1 101 ? -1.534 2.449 -15.257 1.00 97.31 101 ASP A C 1
ATOM 814 O O . ASP A 1 101 ? -2.546 1.930 -14.785 1.00 97.31 101 ASP A O 1
ATOM 818 N N . ASP A 1 102 ? -0.339 1.857 -15.150 1.00 97.19 102 ASP A N 1
ATOM 819 C CA . ASP A 1 102 ? -0.148 0.616 -14.396 1.00 97.19 102 ASP A CA 1
ATOM 820 C C . ASP A 1 102 ? -0.456 0.793 -12.915 1.00 97.19 102 ASP A C 1
ATOM 822 O O . ASP A 1 102 ? -1.137 -0.056 -12.333 1.00 97.19 102 ASP A O 1
ATOM 826 N N . VAL A 1 103 ? 0.022 1.886 -12.312 1.00 96.12 103 VAL A N 1
ATOM 827 C CA . VAL A 1 103 ? -0.262 2.206 -10.909 1.00 96.12 103 VAL A CA 1
ATOM 828 C C . VAL A 1 103 ? -1.762 2.396 -10.719 1.00 96.12 103 VAL A C 1
ATOM 830 O O . VAL A 1 103 ? -2.341 1.741 -9.854 1.00 96.12 103 VAL A O 1
ATOM 833 N N . GLN A 1 104 ? -2.406 3.186 -11.581 1.00 96.19 104 GLN A N 1
ATOM 834 C CA . GLN A 1 104 ? -3.847 3.429 -11.539 1.00 96.19 104 GLN A CA 1
ATOM 835 C C . GLN A 1 104 ? -4.647 2.127 -11.637 1.00 96.19 104 GLN A C 1
ATOM 837 O O . GLN A 1 104 ? -5.534 1.845 -10.828 1.00 96.19 104 GLN A O 1
ATOM 842 N N . ARG A 1 105 ? -4.306 1.286 -12.617 1.00 96.88 105 ARG A N 1
ATOM 843 C CA . ARG A 1 105 ? -4.959 -0.002 -12.859 1.00 96.88 105 ARG A CA 1
ATOM 844 C C . ARG A 1 105 ? -4.820 -0.943 -11.663 1.00 96.88 105 ARG A C 1
ATOM 846 O O . ARG A 1 105 ? -5.766 -1.655 -11.331 1.00 96.88 105 ARG A O 1
ATOM 853 N N . VAL A 1 106 ? -3.642 -0.999 -11.042 1.00 95.25 106 VAL A N 1
ATOM 854 C CA . VAL A 1 106 ? -3.373 -1.853 -9.873 1.00 95.25 106 VAL A CA 1
ATOM 855 C C . VAL A 1 106 ? -4.069 -1.302 -8.627 1.00 95.25 106 VAL A C 1
ATOM 857 O O . VAL A 1 106 ? -4.666 -2.088 -7.893 1.00 95.25 106 VAL A O 1
ATOM 860 N N . ALA A 1 107 ? -4.069 0.017 -8.424 1.00 94.56 107 ALA A N 1
ATOM 861 C CA . ALA A 1 107 ? -4.782 0.670 -7.331 1.00 94.56 107 ALA A CA 1
ATOM 862 C C . ALA A 1 107 ? -6.286 0.376 -7.394 1.00 94.56 107 ALA A C 1
ATOM 864 O O . ALA A 1 107 ? -6.849 -0.136 -6.433 1.00 94.56 107 ALA A O 1
ATOM 865 N N . LEU A 1 108 ? -6.918 0.577 -8.554 1.00 94.88 108 LEU A N 1
ATOM 866 C CA . LEU A 1 108 ? -8.339 0.273 -8.757 1.00 94.88 108 LEU A CA 1
ATOM 867 C C . LEU A 1 108 ? -8.691 -1.197 -8.499 1.00 94.88 108 LEU A C 1
ATOM 869 O O . LEU A 1 108 ? -9.798 -1.491 -8.048 1.00 94.88 108 LEU A O 1
ATOM 873 N N . LYS A 1 109 ? -7.763 -2.110 -8.810 1.00 93.44 109 LYS A N 1
ATOM 874 C CA . LYS A 1 109 ? -7.979 -3.555 -8.713 1.00 93.44 109 LYS A CA 1
ATOM 875 C C . LYS A 1 109 ? -7.774 -4.122 -7.306 1.00 93.44 109 LYS A C 1
ATOM 877 O O . LYS A 1 109 ? -8.372 -5.150 -7.010 1.00 93.44 109 LYS A O 1
ATOM 882 N N . TYR A 1 110 ? -6.879 -3.545 -6.505 1.00 91.50 110 TYR A N 1
ATOM 883 C CA . TYR A 1 110 ? -6.437 -4.174 -5.253 1.00 91.50 110 TYR A CA 1
ATOM 884 C C . TYR A 1 110 ? -6.539 -3.284 -4.014 1.00 91.50 110 TYR A C 1
ATOM 886 O O . TYR A 1 110 ? -6.574 -3.823 -2.910 1.00 91.50 110 TYR A O 1
ATOM 894 N N . LEU A 1 111 ? -6.581 -1.955 -4.152 1.00 91.44 111 LEU A N 1
ATOM 895 C CA . LEU A 1 111 ? -6.838 -1.077 -3.012 1.00 91.44 111 LEU A CA 1
ATOM 896 C C . LEU A 1 111 ? -8.349 -0.969 -2.821 1.00 91.44 111 LEU A C 1
ATOM 898 O O . LEU A 1 111 ? -9.034 -0.332 -3.613 1.00 91.44 111 LEU A O 1
ATOM 902 N N . HIS A 1 112 ? -8.853 -1.595 -1.761 1.00 91.31 112 HIS A N 1
ATOM 903 C CA . HIS A 1 112 ? -10.257 -1.544 -1.353 1.00 91.31 112 HIS A CA 1
ATOM 904 C C . HIS A 1 112 ? -10.346 -1.043 0.097 1.00 91.31 112 HIS A C 1
ATOM 906 O O . HIS A 1 112 ? -10.392 -1.857 1.021 1.00 91.31 112 HIS A O 1
ATOM 912 N N . PRO A 1 113 ? -10.325 0.285 0.331 1.00 89.19 113 PRO A N 1
ATOM 913 C CA . PRO A 1 113 ? -10.387 0.874 1.676 1.00 89.19 113 PRO A CA 1
ATOM 914 C C . PRO A 1 113 ? -11.678 0.524 2.429 1.00 89.19 113 PRO A C 1
ATOM 916 O O . PRO A 1 113 ? -11.712 0.523 3.660 1.00 89.19 113 PRO A O 1
ATOM 919 N N . ASP A 1 114 ? -12.729 0.196 1.679 1.00 87.50 114 ASP A N 1
ATOM 920 C CA . ASP A 1 114 ? -14.024 -0.294 2.143 1.00 87.50 114 ASP A CA 1
ATOM 921 C C . ASP A 1 114 ? -14.001 -1.768 2.586 1.00 87.50 114 ASP A C 1
ATOM 923 O O . ASP A 1 114 ? -14.866 -2.188 3.348 1.00 87.50 114 ASP A O 1
ATOM 927 N N . GLN A 1 115 ? -12.999 -2.543 2.159 1.00 88.31 115 GLN A N 1
ATOM 928 C CA . GLN A 1 115 ? -12.848 -3.975 2.465 1.00 88.31 115 GLN A CA 1
ATOM 929 C C . GLN A 1 115 ? -11.603 -4.263 3.318 1.00 88.31 115 GLN A C 1
ATOM 931 O O . GLN A 1 115 ? -11.082 -5.379 3.327 1.00 88.31 115 GLN A O 1
ATOM 936 N N . GLN A 1 116 ? -11.089 -3.252 4.020 1.00 88.00 116 GLN A N 1
ATOM 937 C CA . GLN A 1 116 ? -9.883 -3.394 4.827 1.00 88.00 116 GLN A CA 1
ATOM 938 C C . GLN A 1 116 ? -10.148 -4.131 6.147 1.00 88.00 116 GLN A C 1
ATOM 940 O O . GLN A 1 116 ? -11.156 -3.902 6.817 1.00 88.00 116 GLN A O 1
ATOM 945 N N . LEU A 1 117 ? -9.176 -4.936 6.579 1.00 89.25 117 LEU A N 1
ATOM 946 C CA . LEU A 1 117 ? -9.089 -5.393 7.963 1.00 89.25 117 LEU A CA 1
ATOM 947 C C . LEU A 1 117 ? -8.348 -4.331 8.781 1.00 89.25 117 LEU A C 1
ATOM 949 O O . LEU A 1 117 ? -7.175 -4.057 8.525 1.00 89.25 117 LEU A O 1
ATOM 953 N N . LEU A 1 118 ? -9.027 -3.733 9.758 1.00 89.19 118 LEU A N 1
ATOM 954 C CA . LEU A 1 118 ? -8.434 -2.736 10.644 1.00 89.19 118 LEU A CA 1
ATOM 955 C C . LEU A 1 118 ? -7.986 -3.394 11.951 1.00 89.19 118 LEU A C 1
ATOM 957 O O . LEU A 1 118 ? -8.806 -3.930 12.689 1.00 89.19 118 LEU A O 1
ATOM 961 N N . ILE A 1 119 ? -6.690 -3.309 12.247 1.00 89.50 119 ILE A N 1
ATOM 962 C CA . ILE A 1 119 ? -6.114 -3.778 13.510 1.00 89.50 119 ILE A CA 1
ATOM 963 C C . ILE A 1 119 ? -5.695 -2.553 14.315 1.00 89.50 119 ILE A C 1
ATOM 965 O O . ILE A 1 119 ? -4.876 -1.756 13.857 1.00 89.50 119 ILE A O 1
ATOM 969 N N . LEU A 1 120 ? -6.259 -2.409 15.512 1.00 88.94 120 LEU A N 1
ATOM 970 C CA . LEU A 1 120 ? -5.938 -1.335 16.446 1.00 88.94 120 LEU A CA 1
ATOM 971 C C . LEU A 1 120 ? -5.335 -1.935 17.709 1.00 88.94 120 LEU A C 1
ATOM 973 O O . LEU A 1 120 ? -5.861 -2.900 18.257 1.00 88.94 120 LEU A O 1
ATOM 977 N N . VAL A 1 121 ? -4.243 -1.341 18.177 1.00 88.75 121 VAL A N 1
ATOM 978 C CA . VAL A 1 121 ? -3.555 -1.756 19.400 1.00 88.75 121 VAL A CA 1
ATOM 979 C C . VAL A 1 121 ? -3.467 -0.545 20.314 1.00 88.75 121 VAL A C 1
ATOM 981 O O . VAL A 1 121 ? -2.913 0.481 19.927 1.00 88.75 121 VAL A O 1
ATOM 984 N N . GLY A 1 122 ? -4.035 -0.647 21.513 1.00 86.88 122 GLY A N 1
ATOM 985 C CA . GLY A 1 122 ? -4.046 0.446 22.477 1.00 86.88 122 GLY A CA 1
ATOM 986 C C . GLY A 1 122 ? -5.017 0.212 23.629 1.00 86.88 122 GLY A C 1
ATOM 987 O O . GLY A 1 122 ? -5.557 -0.880 23.797 1.00 86.88 122 GLY A O 1
ATOM 988 N N . ASP A 1 123 ? -5.228 1.260 24.422 1.00 87.06 123 ASP A N 1
ATOM 989 C CA . ASP A 1 123 ? -6.139 1.229 25.566 1.00 87.06 123 ASP A CA 1
ATOM 990 C C . ASP A 1 123 ? -7.612 1.209 25.117 1.00 87.06 123 ASP A C 1
ATOM 992 O O . ASP A 1 123 ? -8.050 2.036 24.314 1.00 87.06 123 ASP A O 1
ATOM 996 N N . ARG A 1 124 ? -8.390 0.261 25.650 1.00 83.12 124 ARG A N 1
ATOM 997 C CA . ARG A 1 124 ? -9.778 0.011 25.236 1.00 83.12 124 ARG A CA 1
ATOM 998 C C . ARG A 1 124 ? -10.698 1.201 25.493 1.00 83.12 124 ARG A C 1
ATOM 1000 O O . ARG A 1 124 ? -11.543 1.504 24.645 1.00 83.12 124 ARG A O 1
ATOM 1007 N N . GLU A 1 125 ? -10.570 1.836 26.654 1.00 86.19 125 GLU A N 1
ATOM 1008 C CA . GLU A 1 125 ? -11.429 2.947 27.063 1.00 86.19 125 GLU A CA 1
ATOM 1009 C C . GLU A 1 125 ? -11.106 4.194 26.247 1.00 86.19 125 GLU A C 1
ATOM 1011 O O . GLU A 1 125 ? -12.011 4.874 25.763 1.00 86.19 125 GLU A O 1
ATOM 1016 N N . ALA A 1 126 ? -9.821 4.440 25.996 1.00 86.81 126 ALA A N 1
ATOM 1017 C CA . ALA A 1 126 ? -9.381 5.546 25.158 1.00 86.81 126 ALA A CA 1
ATOM 1018 C C . ALA A 1 126 ? -9.784 5.379 23.679 1.00 86.81 126 ALA A C 1
ATOM 1020 O O . ALA A 1 126 ? -9.998 6.373 22.987 1.00 86.81 126 ALA A O 1
ATOM 1021 N N . LEU A 1 127 ? -9.908 4.141 23.184 1.00 86.69 127 LEU A N 1
ATOM 1022 C CA . LEU A 1 127 ? -10.281 3.848 21.792 1.00 86.69 127 LEU A CA 1
ATOM 1023 C C . LEU A 1 127 ? -11.795 3.775 21.549 1.00 86.69 127 LEU A C 1
ATOM 1025 O O . LEU A 1 127 ? -12.223 3.867 20.399 1.00 86.69 127 LEU A O 1
ATOM 1029 N N . GLN A 1 128 ? -12.620 3.643 22.595 1.00 85.00 128 GLN A N 1
ATOM 1030 C CA . GLN A 1 128 ? -14.089 3.580 22.497 1.00 85.00 128 GLN A CA 1
ATOM 1031 C C . GLN A 1 128 ? -14.705 4.653 21.576 1.00 85.00 128 GLN A C 1
ATOM 1033 O O . GLN A 1 128 ? -15.516 4.287 20.719 1.00 85.00 128 GLN A O 1
ATOM 1038 N N . PRO A 1 129 ? -14.341 5.950 21.687 1.00 85.69 129 PRO A N 1
ATOM 1039 C CA . PRO A 1 129 ? -14.891 6.986 20.813 1.00 85.69 129 PRO A CA 1
ATOM 1040 C C . PRO A 1 129 ? -14.560 6.748 19.336 1.00 85.69 129 PRO A C 1
ATOM 1042 O O . PRO A 1 129 ? -15.438 6.880 18.485 1.00 85.69 129 PRO A O 1
ATOM 1045 N N . SER A 1 130 ? -13.319 6.351 19.044 1.00 85.19 130 SER A N 1
ATOM 1046 C CA . SER A 1 130 ? -12.843 6.082 17.684 1.00 85.19 130 SER A CA 1
ATOM 1047 C C . SER A 1 130 ? -13.504 4.839 17.085 1.00 85.19 130 SER A C 1
ATOM 1049 O O . SER A 1 130 ? -13.901 4.849 15.924 1.00 85.19 130 SER A O 1
ATOM 1051 N N . LEU A 1 131 ? -13.694 3.783 17.878 1.00 84.75 131 LEU A N 1
ATOM 1052 C CA . LEU A 1 131 ? -14.320 2.536 17.423 1.00 84.75 131 LEU A CA 1
ATOM 1053 C C . LEU A 1 131 ? -15.770 2.745 16.974 1.00 84.75 131 LEU A C 1
ATOM 1055 O O . LEU A 1 131 ? -16.158 2.248 15.921 1.00 84.75 131 LEU A O 1
ATOM 1059 N N . LYS A 1 132 ? -16.542 3.564 17.703 1.00 82.12 132 LYS A N 1
ATOM 1060 C CA . LYS A 1 132 ? -17.918 3.921 17.311 1.00 82.12 132 LYS A CA 1
ATOM 1061 C C . LYS A 1 132 ? -17.995 4.629 15.955 1.00 82.12 132 LYS A C 1
ATOM 1063 O O . LYS A 1 132 ? -19.031 4.568 15.302 1.00 82.12 132 LYS A O 1
ATOM 1068 N N . GLN A 1 133 ? -16.925 5.310 15.541 1.00 83.81 133 GLN A N 1
ATOM 1069 C CA . GLN A 1 133 ? -16.862 6.030 14.266 1.00 83.81 133 GLN A CA 1
ATOM 1070 C C . GLN A 1 133 ? -16.382 5.152 13.099 1.00 83.81 133 GLN A C 1
ATOM 1072 O O . GLN A 1 133 ? -16.731 5.428 11.956 1.00 83.81 133 GLN A O 1
ATOM 1077 N N . LEU A 1 134 ? -15.568 4.121 13.360 1.00 81.25 134 LEU A N 1
ATOM 1078 C CA . LEU A 1 134 ? -14.811 3.396 12.327 1.00 81.25 134 LEU A CA 1
ATOM 1079 C C . LEU A 1 134 ? -15.457 2.097 11.806 1.00 81.25 134 LEU A C 1
ATOM 1081 O O . LEU A 1 134 ? -14.892 1.519 10.872 1.00 81.25 134 LEU A O 1
ATOM 1085 N N . ALA A 1 135 ? -16.646 1.749 12.323 1.00 64.44 135 ALA A N 1
ATOM 1086 C CA . ALA A 1 135 ? -17.532 0.613 12.005 1.00 64.44 135 ALA A CA 1
ATOM 1087 C C . ALA A 1 135 ? -17.471 -0.591 12.971 1.00 64.44 135 ALA A C 1
ATOM 1089 O O . ALA A 1 135 ? -16.463 -0.854 13.620 1.00 64.44 135 ALA A O 1
ATOM 1090 N N . GLU A 1 136 ? -18.595 -1.317 13.030 1.00 63.66 136 GLU A N 1
ATOM 1091 C CA . GLU A 1 136 ? -18.791 -2.601 13.717 1.00 63.66 136 GLU A CA 1
ATOM 1092 C C . GLU A 1 136 ? -18.995 -3.729 12.686 1.00 63.66 136 GLU A C 1
ATOM 1094 O O . GLU A 1 136 ? -19.521 -3.459 11.601 1.00 63.66 136 GLU A O 1
ATOM 1099 N N . PRO A 1 137 ? -18.627 -4.989 12.996 1.00 71.19 137 PRO A N 1
ATOM 1100 C CA . PRO A 1 137 ? -18.265 -5.512 14.320 1.00 71.19 137 PRO A CA 1
ATOM 1101 C C . PRO A 1 137 ? -16.792 -5.312 14.706 1.00 71.19 137 PRO A C 1
ATOM 1103 O O . PRO A 1 137 ? -15.893 -5.427 13.877 1.00 71.19 137 PRO A O 1
ATOM 1106 N N . VAL A 1 138 ? -16.557 -5.055 15.996 1.00 80.31 138 VAL A N 1
ATOM 1107 C CA . VAL A 1 138 ? -15.221 -5.010 16.609 1.00 80.31 138 VAL A CA 1
ATOM 1108 C C . VAL A 1 138 ? -15.003 -6.303 17.388 1.00 80.31 138 VAL A C 1
ATOM 1110 O O . VAL A 1 138 ? -15.716 -6.569 18.354 1.00 80.31 138 VAL A O 1
ATOM 1113 N N . GLU A 1 139 ? -14.011 -7.092 16.985 1.00 85.12 139 GLU A N 1
ATOM 1114 C CA . GLU A 1 139 ? -13.550 -8.248 17.753 1.00 85.12 139 GLU A CA 1
ATOM 1115 C C . GLU A 1 139 ? -12.442 -7.810 18.715 1.00 85.12 139 GLU A C 1
ATOM 1117 O O . GLU A 1 139 ? -11.425 -7.250 18.303 1.00 85.12 139 GLU A O 1
ATOM 1122 N N . GLU A 1 140 ? -12.653 -8.026 20.013 1.00 84.19 140 GLU A N 1
ATOM 1123 C CA . GLU A 1 140 ? -11.643 -7.747 21.030 1.00 84.19 140 GLU A CA 1
ATOM 1124 C C . GLU A 1 140 ? -10.803 -8.997 21.271 1.00 84.19 140 GLU A C 1
ATOM 1126 O O . GLU A 1 140 ? -11.321 -10.030 21.692 1.00 84.19 140 GLU A O 1
ATOM 1131 N N . ILE A 1 141 ? -9.496 -8.872 21.053 1.00 85.75 141 ILE A N 1
ATOM 1132 C CA . ILE A 1 141 ? -8.525 -9.917 21.359 1.00 85.75 141 ILE A CA 1
ATOM 1133 C C . ILE A 1 141 ? -7.632 -9.396 22.477 1.00 85.75 141 ILE A C 1
ATOM 1135 O O . ILE A 1 141 ? -6.934 -8.391 22.312 1.00 85.75 141 ILE A O 1
ATOM 1139 N N . LYS A 1 142 ? -7.653 -10.061 23.634 1.00 84.81 142 LYS A N 1
ATOM 1140 C CA . LYS A 1 142 ? -6.773 -9.695 24.745 1.00 84.81 142 LYS A CA 1
ATOM 1141 C C . LYS A 1 142 ? -5.386 -10.258 24.489 1.00 84.81 142 LYS A C 1
ATOM 1143 O O . LYS A 1 142 ? -5.236 -11.361 23.976 1.00 84.81 142 LYS A O 1
ATOM 1148 N N . LEU A 1 143 ? -4.361 -9.523 24.915 1.00 79.62 143 LEU A N 1
ATOM 1149 C CA . LEU A 1 143 ? -2.971 -9.947 24.736 1.00 79.62 143 LEU A CA 1
ATOM 1150 C C . LEU A 1 143 ? -2.698 -11.337 25.336 1.00 79.62 143 LEU A C 1
ATOM 1152 O O . LEU A 1 143 ? -1.951 -12.112 24.754 1.00 79.62 143 LEU A O 1
ATOM 1156 N N . ASN A 1 144 ? -3.341 -11.666 26.459 1.00 82.50 144 ASN A N 1
ATOM 1157 C CA . ASN A 1 144 ? -3.187 -12.961 27.125 1.00 82.50 144 ASN A CA 1
ATOM 1158 C C . ASN A 1 144 ? -3.756 -14.142 26.322 1.00 82.50 144 ASN A C 1
ATOM 1160 O O . ASN A 1 144 ? -3.396 -15.273 26.615 1.00 82.50 144 ASN A O 1
ATOM 1164 N N . ASP A 1 145 ? -4.616 -13.887 25.335 1.00 78.19 145 ASP A N 1
ATOM 1165 C CA . ASP A 1 145 ? -5.226 -14.925 24.498 1.00 78.19 145 ASP A CA 1
ATOM 1166 C C . ASP A 1 145 ? -4.400 -15.193 23.219 1.00 78.19 145 ASP A C 1
ATOM 1168 O O . ASP A 1 145 ? -4.719 -16.096 22.447 1.00 78.19 145 ASP A O 1
ATOM 1172 N N . LEU A 1 146 ? -3.340 -14.405 22.978 1.00 71.25 146 LEU A N 1
ATOM 1173 C CA . LEU A 1 146 ? -2.454 -14.503 21.808 1.00 71.25 146 LEU A CA 1
ATOM 1174 C C . LEU A 1 146 ? -1.159 -15.291 22.071 1.00 71.25 146 LEU A C 1
ATOM 1176 O O . LEU A 1 146 ? -0.394 -15.506 21.127 1.00 71.25 146 LEU A O 1
ATOM 1180 N N . ILE A 1 147 ? -0.888 -15.669 23.326 1.00 52.16 147 ILE A N 1
ATOM 1181 C CA . ILE A 1 147 ? 0.379 -16.271 23.779 1.00 52.16 147 ILE A CA 1
ATOM 1182 C C . ILE A 1 147 ? 0.140 -17.687 24.299 1.00 52.16 147 ILE A C 1
ATOM 1184 O O . ILE A 1 147 ? -0.811 -17.869 25.088 1.00 52.16 147 ILE A O 1
#